Protein AF-A0A520WBW0-F1 (afdb_monomer_lite)

Sequence (94 aa):
NLFVPSGSAQAYVTMPVMAPLADLTEVTRQTAVLAYQFGDGFTNMIVPTNALLMGILALGRIPYSRWVQFVAPLLVKFYAVAVIALILAVQFGY

Radius of gyration: 15.49 Å; chains: 1; bounding box: 40×26×35 Å

pLDDT: mean 87.32, std 8.2, range [58.75, 95.69]

Structure (mmCIF, N/CA/C/O backbone):
data_AF-A0A520WBW0-F1
#
_entry.id   AF-A0A520WBW0-F1
#
loop_
_atom_site.group_PDB
_atom_site.id
_atom_site.type_symbol
_atom_site.label_atom_id
_atom_site.label_alt_id
_atom_site.label_comp_id
_atom_site.label_asym_id
_atom_site.label_entity_id
_atom_site.label_seq_id
_atom_site.pdbx_PDB_ins_code
_atom_site.Cartn_x
_atom_site.Cartn_y
_atom_site.Cartn_z
_atom_site.occupancy
_atom_site.B_iso_or_equiv
_atom_site.auth_seq_id
_atom_site.auth_comp_id
_atom_site.auth_asym_id
_atom_site.auth_atom_id
_atom_site.pdbx_PDB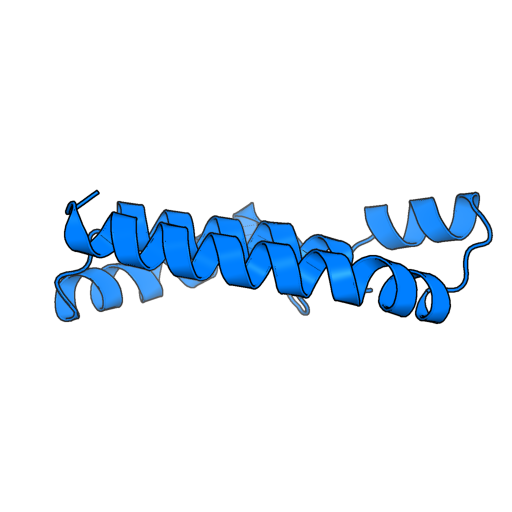_model_num
ATOM 1 N N . ASN A 1 1 ? 1.142 7.273 -2.294 1.00 59.44 1 ASN A N 1
ATOM 2 C CA . ASN A 1 1 ? 2.543 7.195 -2.738 1.00 59.44 1 ASN A CA 1
ATOM 3 C C . ASN A 1 1 ? 2.891 7.950 -4.005 1.00 59.44 1 ASN A C 1
ATOM 5 O O . ASN A 1 1 ? 4.017 8.410 -4.097 1.00 59.44 1 ASN A O 1
ATOM 9 N N . LEU A 1 2 ? 1.988 8.133 -4.979 1.00 58.75 2 LEU A N 1
ATOM 10 C CA . LEU A 1 2 ? 2.365 8.773 -6.251 1.00 58.75 2 LEU A CA 1
ATOM 11 C C . LEU A 1 2 ? 2.904 10.216 -6.093 1.00 58.75 2 LEU A C 1
ATOM 13 O O . LEU A 1 2 ? 3.905 10.552 -6.717 1.00 58.75 2 LEU A O 1
ATOM 17 N N . PHE A 1 3 ? 2.280 11.035 -5.234 1.00 59.91 3 PHE A N 1
ATOM 18 C CA . PHE A 1 3 ? 2.639 12.452 -5.026 1.00 59.91 3 PHE A CA 1
ATOM 19 C C . PHE A 1 3 ? 3.445 12.722 -3.751 1.00 59.91 3 PHE A C 1
ATOM 21 O O . PHE A 1 3 ? 4.205 13.682 -3.689 1.00 59.91 3 PHE A O 1
ATO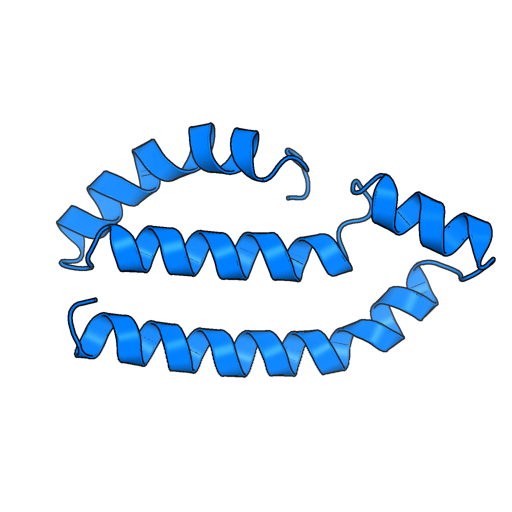M 28 N N . VAL A 1 4 ? 3.288 11.866 -2.740 1.00 61.53 4 VAL A N 1
ATOM 29 C CA . VAL A 1 4 ? 4.040 11.915 -1.484 1.00 61.53 4 VAL A CA 1
ATOM 30 C C . VAL A 1 4 ? 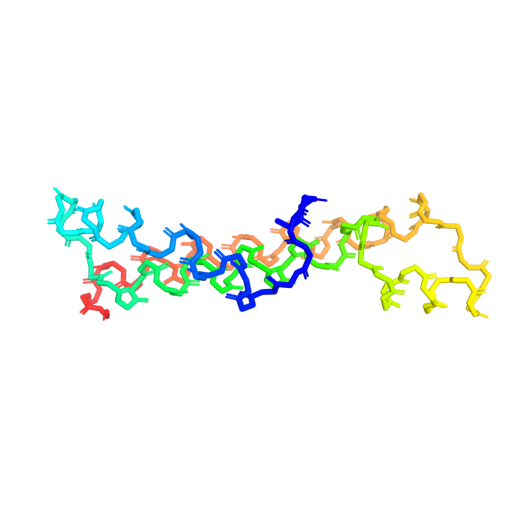4.698 10.546 -1.322 1.00 61.53 4 VAL A C 1
ATOM 32 O O . VAL A 1 4 ? 4.018 9.612 -0.908 1.00 61.53 4 VAL A O 1
ATOM 35 N N . PRO A 1 5 ? 5.970 10.390 -1.722 1.00 59.09 5 PRO A N 1
ATOM 36 C CA . PRO A 1 5 ? 6.672 9.106 -1.665 1.00 59.09 5 PRO A CA 1
ATOM 37 C C . PRO A 1 5 ? 7.224 8.780 -0.265 1.00 59.09 5 PRO A C 1
ATOM 39 O O . PRO A 1 5 ? 7.752 7.695 -0.048 1.00 59.09 5 PRO A O 1
ATOM 42 N N . SER A 1 6 ? 7.145 9.720 0.686 1.00 74.31 6 SER A N 1
ATOM 43 C CA . SER A 1 6 ? 7.537 9.484 2.078 1.00 74.31 6 SER A CA 1
ATOM 44 C C . SER A 1 6 ? 6.360 8.932 2.879 1.00 74.31 6 SER A C 1
ATOM 46 O O . SER A 1 6 ? 5.366 9.633 3.081 1.00 74.31 6 SER A O 1
ATOM 48 N N . GLY A 1 7 ? 6.509 7.711 3.398 1.00 74.19 7 GLY A N 1
ATOM 49 C CA . GLY A 1 7 ? 5.498 7.058 4.230 1.00 74.19 7 GLY A CA 1
ATOM 50 C C . GLY A 1 7 ? 5.199 7.801 5.539 1.00 74.19 7 GLY A C 1
ATOM 51 O O . GLY A 1 7 ? 4.078 7.739 6.032 1.00 74.19 7 GLY A O 1
ATOM 52 N N . SER A 1 8 ? 6.133 8.575 6.101 1.00 79.19 8 SER A N 1
ATOM 53 C CA . SER A 1 8 ? 5.842 9.396 7.289 1.00 79.19 8 SER A CA 1
ATOM 54 C C . SER A 1 8 ? 5.076 10.673 6.938 1.00 79.19 8 SER A C 1
ATOM 56 O O . SER A 1 8 ? 4.124 11.029 7.631 1.00 79.19 8 SER A O 1
ATOM 58 N N . ALA A 1 9 ? 5.435 11.337 5.833 1.00 79.62 9 ALA A N 1
ATOM 59 C CA . ALA A 1 9 ? 4.731 12.531 5.364 1.00 79.62 9 ALA A CA 1
ATOM 60 C C . ALA A 1 9 ? 3.314 12.195 4.883 1.00 79.62 9 ALA A C 1
ATOM 62 O O . ALA A 1 9 ? 2.371 12.934 5.156 1.00 79.62 9 ALA A O 1
ATOM 63 N N . GLN A 1 10 ? 3.143 11.057 4.212 1.00 81.00 10 GLN A N 1
ATOM 64 C CA . GLN A 1 10 ? 1.829 10.593 3.798 1.00 81.00 10 GLN A CA 1
ATOM 65 C C . GLN A 1 10 ? 0.973 10.234 5.021 1.00 81.00 10 GLN A C 1
ATOM 67 O O . GLN A 1 10 ? -0.156 10.706 5.096 1.00 81.00 10 GLN A O 1
ATOM 72 N N . ALA A 1 11 ? 1.515 9.522 6.017 1.00 78.81 11 ALA A N 1
ATOM 73 C CA . ALA A 1 11 ? 0.791 9.210 7.251 1.00 78.81 11 ALA A CA 1
ATOM 74 C C . ALA A 1 11 ? 0.353 10.483 7.985 1.00 78.81 11 ALA A C 1
ATOM 76 O O . ALA A 1 11 ? -0.791 10.577 8.424 1.00 78.81 11 ALA A O 1
ATOM 77 N N . TYR A 1 12 ? 1.232 11.483 8.070 1.00 81.56 12 TYR A N 1
ATOM 78 C CA . TYR A 1 12 ? 0.922 12.766 8.698 1.00 81.56 12 TYR A CA 1
ATOM 79 C C . TYR A 1 12 ? -0.287 13.460 8.055 1.00 81.56 12 TYR A C 1
ATOM 81 O O . TYR A 1 12 ? -1.114 14.030 8.759 1.00 81.56 12 TYR A O 1
ATOM 89 N N . VAL A 1 13 ? -0.422 13.379 6.729 1.00 84.25 13 VAL A N 1
ATOM 90 C CA . VAL A 1 13 ? -1.529 14.014 5.999 1.00 84.25 13 VAL A CA 1
ATOM 91 C C . VAL A 1 13 ? -2.793 13.149 6.009 1.00 84.25 13 VAL A C 1
ATOM 93 O O . VAL A 1 13 ? -3.897 13.678 6.107 1.00 84.25 13 VAL A O 1
ATOM 96 N N . THR A 1 14 ? -2.665 11.823 5.913 1.00 84.00 14 THR A N 1
ATOM 97 C CA . THR A 1 14 ? -3.823 10.930 5.758 1.00 84.00 14 THR A CA 1
ATOM 98 C C . THR A 1 14 ? -4.437 10.494 7.085 1.00 84.00 14 THR A C 1
ATOM 100 O O . THR A 1 14 ? -5.655 10.357 7.168 1.00 84.00 14 THR A O 1
ATOM 103 N N . MET A 1 15 ? -3.640 10.280 8.138 1.00 89.00 15 MET A N 1
ATOM 104 C CA . MET A 1 15 ? -4.142 9.762 9.422 1.00 89.00 15 MET A CA 1
ATOM 105 C C . MET A 1 15 ? -5.148 10.678 10.128 1.00 89.00 15 MET A C 1
ATOM 107 O O . MET A 1 15 ? -6.129 10.145 10.645 1.00 89.00 15 MET A O 1
ATOM 111 N N . PRO A 1 16 ? -4.999 12.018 10.127 1.00 87.56 16 PRO A N 1
ATOM 112 C CA . PRO A 1 16 ? -5.997 12.905 10.724 1.00 87.56 16 PRO A CA 1
ATOM 113 C C . PRO A 1 16 ? -7.382 12.801 10.075 1.00 87.56 16 PRO A C 1
ATOM 115 O O . PRO A 1 16 ? -8.376 13.092 10.730 1.00 87.56 16 PRO A O 1
ATOM 118 N N . VAL A 1 17 ? -7.456 12.371 8.810 1.00 87.75 17 VAL A N 1
ATOM 119 C CA . VAL A 1 17 ? -8.717 12.122 8.090 1.00 87.75 17 VAL A CA 1
ATOM 120 C C . VAL A 1 17 ? -9.200 10.686 8.304 1.00 87.75 17 VAL A C 1
ATOM 122 O O . VAL A 1 17 ? -10.389 10.453 8.493 1.00 87.75 17 VAL A O 1
ATOM 125 N N . MET A 1 18 ? -8.286 9.715 8.319 1.00 86.69 18 MET A N 1
ATOM 126 C CA . MET A 1 18 ? -8.621 8.305 8.547 1.00 86.69 18 MET A CA 1
ATOM 127 C C . MET A 1 18 ? -9.115 8.036 9.973 1.00 86.69 18 MET A C 1
ATOM 129 O O . MET A 1 18 ? -9.980 7.190 10.152 1.00 86.69 18 MET A O 1
ATOM 133 N N . ALA A 1 19 ? -8.603 8.747 10.981 1.00 86.06 19 ALA A N 1
ATOM 134 C CA . ALA A 1 19 ? -9.006 8.578 12.376 1.00 86.06 19 ALA A CA 1
ATOM 135 C C . ALA A 1 19 ? -10.510 8.832 12.621 1.00 86.06 19 ALA A C 1
ATOM 137 O O . ALA A 1 19 ? -11.164 7.927 13.132 1.00 86.06 19 ALA A O 1
ATOM 138 N N . PRO A 1 20 ? -11.102 9.979 12.227 1.00 87.38 20 PRO A N 1
ATOM 139 C CA . PRO A 1 20 ? -12.540 10.191 12.390 1.00 87.38 20 PRO A CA 1
ATOM 140 C C . PRO A 1 20 ? -13.375 9.248 11.515 1.00 87.38 20 PRO A C 1
ATOM 142 O O . PRO A 1 20 ? -14.472 8.874 11.911 1.00 87.38 20 PRO A O 1
ATOM 145 N N . LEU A 1 21 ? -12.873 8.824 10.349 1.00 85.75 21 LEU A N 1
ATOM 146 C CA . LEU A 1 21 ? -13.555 7.818 9.527 1.00 85.75 21 LEU A CA 1
ATOM 147 C C . LEU A 1 21 ? -13.589 6.446 10.207 1.00 85.75 21 LEU A C 1
ATOM 149 O O . LEU A 1 21 ? -14.610 5.767 10.147 1.00 85.75 21 LEU A O 1
ATOM 153 N N . ALA A 1 22 ? -12.497 6.049 10.861 1.00 86.94 22 ALA A N 1
ATOM 154 C CA . ALA A 1 22 ? -12.436 4.822 11.645 1.00 86.94 22 ALA A CA 1
ATOM 155 C C . ALA A 1 22 ? -13.451 4.878 12.797 1.00 86.94 22 ALA A C 1
ATOM 157 O O . ALA A 1 22 ? -14.289 3.988 12.913 1.00 86.94 22 ALA A O 1
ATOM 158 N N . ASP A 1 23 ? -13.474 5.990 13.541 1.00 87.19 23 ASP A N 1
ATOM 159 C CA . ASP A 1 23 ? -14.424 6.197 14.638 1.00 87.19 23 ASP A CA 1
ATOM 160 C C . ASP A 1 23 ? -15.894 6.148 14.156 1.00 87.19 23 ASP A C 1
ATOM 162 O O . ASP A 1 23 ? -16.738 5.552 14.819 1.00 87.19 23 ASP A O 1
ATOM 166 N N . LEU A 1 24 ? -16.207 6.727 12.987 1.00 88.81 24 LEU A N 1
ATOM 167 C CA . LEU A 1 24 ? -17.556 6.711 12.393 1.00 88.81 24 LEU A CA 1
ATOM 168 C C . LEU A 1 24 ? -17.988 5.339 11.860 1.00 88.81 24 LEU A C 1
ATOM 170 O O . LEU A 1 24 ? -19.182 5.075 11.751 1.00 88.81 24 LEU A O 1
ATOM 174 N N . THR A 1 25 ? -17.033 4.497 11.470 1.00 87.00 25 THR A N 1
ATOM 175 C CA . THR A 1 25 ? -17.293 3.159 10.911 1.00 87.00 25 THR A CA 1
ATOM 176 C C . THR A 1 25 ? -17.157 2.050 11.950 1.00 87.00 25 THR A C 1
ATOM 178 O O . THR A 1 25 ? -17.240 0.879 11.592 1.00 87.00 25 THR A O 1
ATOM 181 N N . GLU A 1 26 ? -16.956 2.418 13.221 1.00 86.94 26 GLU A N 1
ATOM 182 C CA . GLU A 1 26 ? -16.715 1.504 14.346 1.00 86.94 26 GLU A CA 1
ATOM 183 C C . GLU A 1 26 ? -15.500 0.582 14.130 1.00 86.94 26 GLU A C 1
ATOM 185 O O . GLU A 1 26 ? -15.367 -0.471 14.752 1.00 86.94 26 GLU A O 1
ATOM 190 N N . VAL A 1 27 ? -14.573 0.995 13.263 1.00 88.75 27 VAL A N 1
ATOM 191 C CA . VAL A 1 27 ? -13.293 0.323 13.055 1.00 88.75 27 VAL A CA 1
ATOM 192 C C . VAL A 1 27 ? -12.267 0.961 13.979 1.00 88.75 27 VAL A C 1
ATOM 194 O O . VAL A 1 27 ? -12.220 2.180 14.146 1.00 88.75 27 VAL A O 1
ATOM 197 N N . THR A 1 28 ? -11.402 0.154 14.583 1.00 89.69 28 THR A N 1
ATOM 198 C CA . THR A 1 28 ? -10.355 0.698 15.447 1.00 89.69 28 THR A CA 1
ATOM 199 C C . THR A 1 28 ? -9.381 1.570 14.648 1.00 89.69 28 THR A C 1
ATOM 201 O O . THR A 1 28 ? -9.105 1.372 13.455 1.00 89.69 28 THR A O 1
ATOM 204 N N . ARG A 1 29 ? -8.764 2.525 15.341 1.00 86.81 29 ARG A N 1
ATOM 205 C CA . ARG A 1 29 ? -7.703 3.340 14.749 1.00 86.81 29 ARG A CA 1
ATOM 206 C C . ARG A 1 29 ? -6.465 2.500 14.419 1.00 86.81 29 ARG A C 1
ATOM 208 O O . ARG A 1 29 ? -5.785 2.810 13.443 1.00 86.81 29 ARG A O 1
ATOM 215 N N . GLN A 1 30 ? -6.178 1.428 15.167 1.00 86.94 30 GLN A N 1
ATOM 216 C CA . GLN A 1 30 ? -5.075 0.510 14.852 1.00 86.94 30 GLN A CA 1
ATOM 217 C C . GLN A 1 30 ? -5.294 -0.195 13.513 1.00 86.94 30 GLN A C 1
ATOM 219 O O . GLN A 1 30 ? -4.369 -0.266 12.703 1.00 86.94 30 GLN A O 1
ATOM 224 N N . THR A 1 31 ? -6.514 -0.658 13.242 1.00 90.19 31 THR A N 1
ATOM 225 C CA . THR A 1 31 ? -6.857 -1.283 11.964 1.00 90.19 31 THR A CA 1
ATOM 226 C C . THR A 1 31 ? -6.756 -0.280 10.808 1.00 90.19 31 THR A C 1
ATOM 228 O O . THR A 1 31 ? -6.225 -0.618 9.748 1.00 90.19 31 THR A O 1
ATOM 231 N N . ALA A 1 32 ? -7.141 0.984 11.016 1.00 88.38 32 ALA A N 1
ATOM 232 C CA . ALA A 1 32 ? -6.917 2.043 10.026 1.00 88.38 32 ALA A CA 1
ATOM 233 C C . ALA A 1 32 ? -5.417 2.289 9.753 1.00 88.38 32 ALA A C 1
ATOM 235 O O . ALA A 1 32 ? -5.007 2.452 8.599 1.00 88.38 32 ALA A O 1
ATOM 236 N N . VAL A 1 33 ? -4.577 2.251 10.795 1.00 90.19 33 VAL A N 1
ATOM 237 C CA . VAL A 1 33 ? -3.114 2.350 10.657 1.00 90.19 33 VAL A CA 1
ATOM 238 C C . VAL A 1 33 ? -2.527 1.128 9.945 1.00 90.19 33 VAL A C 1
ATOM 240 O O . VAL A 1 33 ? -1.619 1.265 9.125 1.00 90.19 33 VAL A O 1
ATOM 243 N N . LEU A 1 34 ? -3.046 -0.070 10.207 1.00 90.12 34 LEU A N 1
ATOM 244 C CA . LEU A 1 34 ? -2.632 -1.294 9.525 1.00 90.12 34 LEU A CA 1
ATOM 245 C C . LEU A 1 34 ? -2.969 -1.242 8.027 1.00 90.12 34 LEU A C 1
ATOM 247 O O . LEU A 1 34 ? -2.115 -1.540 7.191 1.00 90.12 34 LEU A O 1
ATOM 251 N N . ALA A 1 35 ? -4.176 -0.786 7.683 1.00 89.00 35 ALA A N 1
ATOM 252 C CA . ALA A 1 35 ? -4.606 -0.606 6.298 1.00 89.00 35 ALA A CA 1
ATOM 253 C C . ALA A 1 35 ? -3.702 0.379 5.546 1.00 89.00 35 ALA A C 1
ATOM 255 O O . ALA A 1 35 ? -3.285 0.114 4.415 1.00 89.00 35 ALA A O 1
ATOM 256 N N . TYR A 1 36 ? -3.341 1.483 6.203 1.00 89.56 36 TYR A N 1
ATOM 257 C CA . TYR A 1 36 ? -2.377 2.438 5.675 1.00 89.56 36 TYR A CA 1
ATOM 258 C C . TYR A 1 36 ? -1.009 1.797 5.411 1.00 89.56 36 TYR A C 1
ATOM 260 O O . TYR A 1 36 ? -0.468 1.963 4.322 1.00 89.56 36 TYR A O 1
ATOM 268 N N . GLN A 1 37 ? -0.459 1.054 6.377 1.00 89.50 37 GLN A N 1
ATOM 269 C CA . GLN A 1 37 ? 0.868 0.441 6.252 1.00 89.50 37 GLN A CA 1
ATOM 270 C C . GLN A 1 37 ? 0.930 -0.575 5.108 1.00 89.50 37 GLN A C 1
ATOM 272 O O . GLN A 1 37 ? 1.896 -0.576 4.343 1.00 89.50 37 GLN A O 1
ATOM 277 N N . PHE A 1 38 ? -0.107 -1.403 4.946 1.00 90.12 38 PHE A N 1
ATOM 278 C CA . PHE A 1 38 ? -0.203 -2.317 3.807 1.00 90.12 38 PHE A CA 1
ATOM 279 C C . PHE A 1 38 ? -0.280 -1.560 2.480 1.00 90.12 38 PHE A C 1
ATOM 281 O O . PHE A 1 38 ? 0.475 -1.855 1.554 1.00 90.12 38 PHE A O 1
ATOM 288 N N . GLY A 1 39 ? -1.137 -0.540 2.391 1.00 86.62 39 GLY A N 1
ATOM 289 C CA . GLY A 1 39 ? -1.242 0.288 1.190 1.00 86.62 39 GLY A CA 1
ATOM 290 C C . GLY A 1 39 ? 0.075 0.985 0.834 1.00 86.62 39 GLY A C 1
ATOM 291 O O . GLY A 1 39 ? 0.486 0.971 -0.331 1.00 86.62 39 GLY A O 1
ATOM 292 N N . ASP A 1 40 ? 0.751 1.555 1.832 1.00 86.31 40 ASP A N 1
ATOM 293 C CA . ASP A 1 40 ? 2.014 2.266 1.671 1.00 86.31 40 ASP A CA 1
ATOM 294 C C . ASP A 1 40 ? 3.136 1.330 1.200 1.00 86.31 40 ASP A C 1
ATOM 296 O O . ASP A 1 40 ? 3.717 1.522 0.128 1.00 86.31 40 ASP A O 1
ATOM 300 N N . GLY A 1 41 ? 3.378 0.252 1.949 1.00 85.88 41 GLY A N 1
ATOM 301 C CA . GLY A 1 41 ? 4.452 -0.697 1.672 1.00 85.88 41 GLY A CA 1
ATOM 302 C C . GLY A 1 41 ? 4.342 -1.350 0.294 1.00 85.88 41 GLY A C 1
ATOM 303 O O . GLY A 1 41 ? 5.336 -1.436 -0.428 1.00 85.88 41 GLY A O 1
ATOM 304 N N . PHE A 1 42 ? 3.140 -1.765 -0.116 1.00 89.25 42 PHE A N 1
ATOM 305 C CA . PHE A 1 42 ? 2.960 -2.455 -1.397 1.00 89.25 42 PHE A CA 1
ATOM 306 C C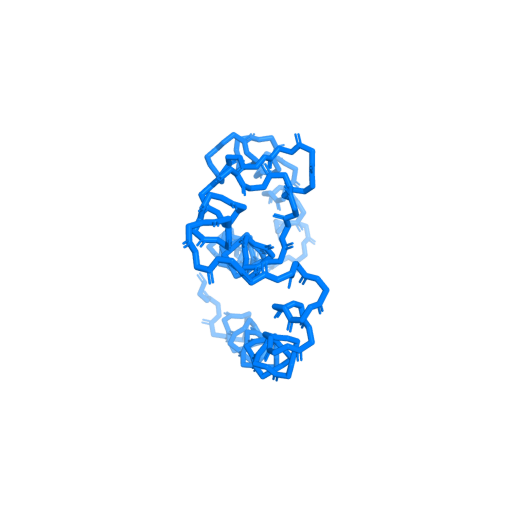 . PHE A 1 42 ? 3.107 -1.516 -2.590 1.00 89.25 42 PHE A C 1
ATOM 308 O O . PHE A 1 42 ? 3.771 -1.849 -3.573 1.00 89.25 42 PHE A O 1
ATOM 315 N N . THR A 1 43 ? 2.531 -0.316 -2.514 1.00 85.38 43 THR A N 1
ATOM 316 C CA . THR A 1 43 ? 2.617 0.634 -3.632 1.00 85.38 43 THR A CA 1
ATOM 317 C C . THR A 1 43 ? 4.041 1.158 -3.833 1.00 85.38 43 THR A C 1
ATOM 319 O O . THR A 1 43 ? 4.433 1.412 -4.973 1.00 85.38 43 THR A O 1
ATOM 322 N N . ASN A 1 44 ? 4.867 1.205 -2.783 1.00 86.44 44 ASN A N 1
ATOM 323 C CA . ASN A 1 44 ? 6.289 1.548 -2.891 1.00 86.44 44 ASN A CA 1
ATOM 324 C C . ASN A 1 44 ? 7.107 0.587 -3.777 1.00 86.44 44 ASN A C 1
ATOM 326 O O . ASN A 1 44 ? 8.166 0.980 -4.261 1.00 86.44 44 ASN A O 1
ATOM 330 N N . MET A 1 45 ? 6.613 -0.625 -4.061 1.00 85.81 45 MET A N 1
ATOM 331 C CA . MET A 1 45 ? 7.273 -1.584 -4.962 1.00 85.81 45 MET A CA 1
ATOM 332 C C . MET A 1 45 ? 7.095 -1.256 -6.453 1.00 85.81 45 MET A C 1
ATOM 334 O O . MET A 1 45 ? 7.798 -1.823 -7.293 1.00 85.81 45 MET A O 1
ATOM 338 N N . ILE A 1 46 ? 6.149 -0.373 -6.791 1.00 89.00 46 ILE A N 1
ATOM 339 C CA . ILE A 1 46 ? 5.812 -0.022 -8.179 1.00 89.00 46 ILE A CA 1
ATOM 340 C C . ILE A 1 46 ? 5.943 1.472 -8.433 1.00 89.00 46 ILE A C 1
ATOM 342 O O . ILE A 1 46 ? 6.169 1.869 -9.561 1.00 89.00 46 ILE A O 1
ATOM 346 N N . VAL A 1 47 ? 5.748 2.328 -7.433 1.00 86.75 47 VAL A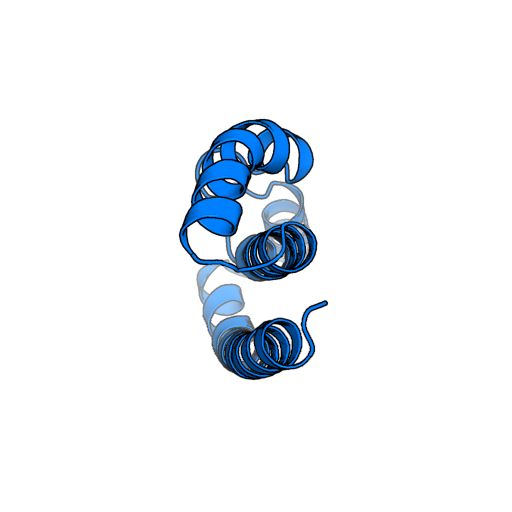 N 1
ATOM 347 C CA . VAL A 1 47 ? 5.618 3.766 -7.678 1.00 86.75 47 VAL A CA 1
ATOM 348 C C . VAL A 1 47 ? 6.908 4.340 -8.297 1.00 86.75 47 VAL A C 1
ATOM 350 O O . VAL A 1 47 ? 7.964 4.290 -7.667 1.00 86.75 47 VAL A O 1
ATOM 353 N N . PRO A 1 48 ? 6.844 4.930 -9.509 1.00 80.81 48 PRO A N 1
ATOM 354 C CA . PRO A 1 48 ? 8.032 5.386 -10.234 1.00 80.81 48 PRO A CA 1
ATOM 355 C C . PRO A 1 48 ? 8.654 6.648 -9.624 1.00 80.81 48 PRO A C 1
ATOM 357 O O . PRO A 1 48 ? 9.787 6.993 -9.937 1.00 80.81 48 PRO A O 1
ATOM 360 N N . THR A 1 49 ? 7.933 7.343 -8.740 1.00 82.62 49 THR A N 1
ATOM 361 C CA . THR A 1 49 ? 8.456 8.483 -7.974 1.00 82.62 49 THR A CA 1
ATOM 362 C C . THR A 1 49 ? 9.292 8.049 -6.764 1.00 82.62 49 THR A C 1
ATOM 364 O O . THR A 1 49 ? 9.881 8.894 -6.092 1.00 82.62 49 THR A O 1
ATOM 367 N N . ASN A 1 50 ? 9.406 6.741 -6.497 1.00 83.44 50 ASN A N 1
ATOM 368 C CA . ASN A 1 50 ? 10.306 6.209 -5.482 1.00 83.44 50 ASN A CA 1
ATOM 369 C C . ASN A 1 50 ? 11.752 6.170 -6.012 1.00 83.44 50 ASN A C 1
ATOM 371 O O . ASN A 1 50 ? 12.121 5.322 -6.829 1.00 83.44 50 ASN A O 1
ATOM 375 N N . ALA A 1 51 ? 12.585 7.086 -5.510 1.00 84.38 51 ALA A N 1
ATOM 376 C CA . ALA A 1 51 ? 13.981 7.226 -5.922 1.00 84.38 51 ALA A CA 1
ATOM 377 C C . ALA A 1 51 ? 14.832 5.973 -5.645 1.00 84.38 51 ALA A C 1
ATOM 379 O O . ALA A 1 51 ? 15.718 5.657 -6.438 1.00 84.38 51 ALA A O 1
ATOM 380 N N . LEU A 1 52 ? 14.553 5.234 -4.562 1.00 87.06 52 LEU A N 1
ATOM 381 C CA . LEU A 1 52 ? 15.274 3.997 -4.243 1.00 87.06 52 LEU A CA 1
ATOM 382 C C . LEU A 1 52 ? 14.956 2.904 -5.265 1.00 87.06 52 LEU A C 1
ATOM 384 O O . LEU A 1 52 ? 15.874 2.274 -5.787 1.00 87.06 52 LEU A O 1
ATOM 388 N N . LEU A 1 53 ? 13.673 2.722 -5.598 1.00 89.75 53 LEU A N 1
ATOM 389 C CA . LEU A 1 53 ? 13.250 1.752 -6.608 1.00 89.75 53 LEU A CA 1
ATOM 390 C C . LEU A 1 53 ? 13.900 2.060 -7.962 1.00 89.75 53 LEU A C 1
ATOM 392 O O . LEU A 1 53 ? 14.556 1.200 -8.550 1.00 89.75 53 LEU A O 1
ATOM 396 N N . MET A 1 54 ? 13.765 3.300 -8.436 1.00 92.25 54 MET A N 1
ATOM 397 C CA . MET A 1 54 ? 14.329 3.708 -9.723 1.00 92.25 54 MET A CA 1
ATOM 398 C C . MET A 1 54 ? 15.861 3.630 -9.740 1.00 92.25 54 MET A C 1
ATOM 400 O O . MET A 1 54 ? 16.433 3.224 -10.751 1.00 92.25 54 MET A O 1
ATOM 404 N N . GLY A 1 55 ? 16.526 3.943 -8.622 1.00 91.88 55 GLY A N 1
ATOM 405 C CA . GLY A 1 55 ? 17.976 3.812 -8.475 1.00 91.88 55 GLY A CA 1
ATOM 406 C C . GLY A 1 55 ? 18.463 2.364 -8.585 1.00 91.88 55 GLY A C 1
ATOM 407 O O . GLY A 1 55 ? 19.414 2.089 -9.316 1.00 91.88 55 GLY A O 1
ATOM 408 N N . ILE A 1 56 ? 17.780 1.421 -7.927 1.00 92.94 56 ILE A N 1
ATOM 409 C CA . ILE A 1 56 ? 18.113 -0.012 -7.993 1.00 92.94 56 ILE A CA 1
ATOM 410 C C . ILE A 1 56 ? 17.886 -0.559 -9.408 1.00 92.94 56 ILE A C 1
ATOM 412 O O . ILE A 1 56 ? 18.737 -1.277 -9.937 1.00 92.94 56 ILE A O 1
ATOM 416 N N . LEU A 1 57 ? 16.773 -0.194 -10.052 1.00 93.62 57 LEU A N 1
ATOM 417 C CA . LEU A 1 57 ? 16.482 -0.611 -11.427 1.00 93.62 57 LEU A CA 1
ATOM 418 C C . LEU A 1 57 ? 17.512 -0.067 -12.422 1.00 93.62 57 LEU A C 1
ATOM 420 O O . LEU A 1 57 ? 17.955 -0.804 -13.306 1.00 93.62 57 LEU A O 1
ATOM 424 N N . ALA A 1 58 ? 17.934 1.190 -12.254 1.00 92.81 58 ALA A N 1
ATOM 425 C CA . ALA A 1 58 ? 18.982 1.797 -13.068 1.00 92.81 58 ALA A CA 1
ATOM 426 C C . ALA A 1 58 ? 20.326 1.073 -12.894 1.00 92.81 58 ALA A C 1
ATOM 428 O O . ALA A 1 58 ? 20.970 0.736 -13.889 1.00 92.81 58 ALA A O 1
ATOM 429 N N . LEU A 1 59 ? 20.713 0.759 -11.651 1.00 95.69 59 LEU A N 1
ATOM 430 C CA . LEU A 1 59 ? 21.934 0.006 -11.352 1.00 95.69 59 LEU A CA 1
ATOM 431 C C . LEU A 1 59 ? 21.904 -1.403 -11.967 1.00 95.69 59 LEU A C 1
ATOM 433 O O . LEU A 1 59 ? 22.892 -1.855 -12.543 1.00 95.69 59 LEU A O 1
ATOM 437 N N . GLY A 1 60 ? 20.753 -2.076 -11.900 1.00 94.25 60 GLY A N 1
ATOM 438 C CA . GLY A 1 60 ? 20.535 -3.396 -12.493 1.00 94.25 60 GLY A CA 1
ATOM 439 C C . GLY A 1 60 ? 20.308 -3.394 -14.009 1.00 94.25 60 GLY A C 1
ATOM 440 O O . GLY A 1 60 ? 20.176 -4.466 -14.596 1.00 94.25 60 GLY A O 1
ATOM 441 N N . ARG A 1 61 ? 20.242 -2.219 -14.657 1.00 94.44 61 ARG A N 1
ATOM 442 C CA . ARG A 1 61 ? 19.840 -2.048 -16.069 1.00 94.44 61 ARG A CA 1
ATOM 443 C C . ARG A 1 61 ? 18.502 -2.727 -16.408 1.00 94.44 61 ARG A C 1
ATOM 445 O O . ARG A 1 61 ? 18.316 -3.244 -17.511 1.00 94.44 61 ARG A O 1
ATOM 452 N N . ILE A 1 62 ? 17.563 -2.730 -15.464 1.00 94.75 62 ILE A N 1
ATOM 453 C CA . ILE A 1 62 ? 16.238 -3.332 -15.635 1.00 94.75 62 ILE A CA 1
ATOM 454 C C . ILE A 1 62 ? 15.255 -2.246 -16.095 1.00 94.75 62 ILE A C 1
ATOM 456 O O . ILE A 1 62 ? 15.049 -1.267 -15.378 1.00 94.75 62 ILE A O 1
ATOM 460 N N . PRO A 1 63 ? 14.595 -2.406 -17.258 1.00 93.69 63 PRO A N 1
ATOM 461 C CA . PRO A 1 63 ? 13.525 -1.505 -17.663 1.00 93.69 63 PRO A CA 1
ATOM 462 C C . PRO A 1 63 ? 12.367 -1.557 -16.663 1.00 93.69 63 PRO A C 1
ATOM 464 O O . PRO A 1 63 ? 11.886 -2.642 -16.329 1.00 93.69 63 PRO A O 1
ATOM 467 N N . TYR A 1 64 ? 11.870 -0.392 -16.246 1.00 91.56 64 TYR A N 1
ATOM 468 C CA . TYR A 1 64 ? 10.753 -0.286 -15.303 1.00 91.56 64 TYR A CA 1
ATOM 469 C C . TYR A 1 64 ? 9.524 -1.099 -15.743 1.00 91.56 64 TYR A C 1
ATOM 471 O O . TYR A 1 64 ? 8.945 -1.820 -14.940 1.00 91.56 64 TYR A O 1
ATOM 479 N N . SER A 1 65 ? 9.174 -1.086 -17.033 1.00 91.75 65 SER A N 1
ATOM 480 C CA . SER A 1 65 ? 8.050 -1.874 -17.561 1.00 91.75 65 SER A CA 1
ATOM 481 C C . SER A 1 65 ? 8.186 -3.379 -17.300 1.00 91.75 65 SER A C 1
ATOM 483 O O . SER A 1 65 ? 7.205 -4.025 -16.932 1.00 91.75 65 SER A O 1
ATOM 485 N N . ARG A 1 66 ? 9.400 -3.937 -17.422 1.00 92.50 66 ARG A N 1
ATOM 486 C CA . ARG A 1 66 ? 9.659 -5.345 -17.085 1.00 92.50 66 ARG A CA 1
ATOM 487 C C . ARG A 1 66 ? 9.564 -5.596 -15.587 1.00 92.50 66 ARG A C 1
ATOM 489 O O . ARG A 1 66 ? 9.039 -6.629 -15.187 1.00 92.50 66 ARG A O 1
ATOM 496 N N . TRP A 1 67 ? 10.055 -4.666 -14.770 1.00 94.00 67 TRP A N 1
ATOM 497 C CA . TRP A 1 67 ? 9.933 -4.769 -13.317 1.00 94.00 67 TRP A CA 1
ATOM 498 C C . TRP A 1 67 ? 8.469 -4.813 -12.875 1.00 94.00 67 TRP A C 1
ATOM 500 O O . TRP A 1 67 ? 8.090 -5.684 -12.097 1.00 94.00 67 TRP A O 1
ATOM 510 N N . VAL A 1 68 ? 7.627 -3.932 -13.424 1.00 93.25 68 VAL A N 1
ATOM 511 C CA . VAL A 1 68 ? 6.191 -3.914 -13.114 1.00 93.25 68 VAL A CA 1
ATOM 512 C C . VAL A 1 68 ? 5.539 -5.248 -13.471 1.00 93.25 68 VAL A C 1
ATOM 514 O O . VAL A 1 68 ? 4.820 -5.807 -12.651 1.00 93.25 68 VAL A O 1
ATOM 517 N N . GLN A 1 69 ? 5.820 -5.799 -14.654 1.00 93.44 69 GLN A N 1
ATOM 518 C CA . GLN A 1 69 ? 5.287 -7.105 -15.065 1.00 93.44 69 GLN A CA 1
ATOM 519 C C . GLN A 1 69 ? 5.759 -8.247 -14.156 1.00 93.44 69 GLN A C 1
ATOM 521 O O . GLN A 1 69 ? 4.996 -9.169 -13.879 1.00 93.44 69 GLN A O 1
ATOM 526 N N . PHE A 1 70 ? 6.998 -8.171 -13.669 1.00 93.75 70 PHE A N 1
ATOM 527 C CA . PHE A 1 70 ? 7.561 -9.141 -12.737 1.00 93.75 70 PHE A CA 1
ATOM 528 C C . PHE A 1 70 ? 6.911 -9.064 -11.347 1.00 93.75 70 PHE A C 1
ATOM 530 O O . PHE A 1 70 ? 6.563 -10.094 -10.770 1.00 93.75 70 PHE A O 1
ATOM 537 N N . VAL A 1 71 ? 6.716 -7.856 -10.812 1.00 94.31 71 VAL A N 1
ATOM 538 C CA . VAL A 1 71 ? 6.221 -7.654 -9.443 1.00 94.31 71 VAL A CA 1
ATOM 539 C C . VAL A 1 71 ? 4.689 -7.677 -9.349 1.00 94.31 71 VAL A C 1
ATOM 541 O O . VAL A 1 71 ? 4.143 -8.009 -8.299 1.00 94.31 71 VAL A O 1
ATOM 544 N N . ALA A 1 72 ? 3.972 -7.400 -10.443 1.00 92.88 72 ALA A N 1
ATOM 545 C CA . ALA A 1 72 ? 2.509 -7.412 -10.505 1.00 92.88 72 ALA A CA 1
ATOM 546 C C . ALA A 1 72 ? 1.852 -8.696 -9.950 1.00 92.88 72 ALA A C 1
ATOM 548 O O . ALA A 1 72 ? 0.993 -8.573 -9.074 1.00 92.88 72 ALA A O 1
ATOM 549 N N . PRO A 1 73 ? 2.230 -9.926 -10.365 1.00 93.06 73 PRO A N 1
ATOM 550 C CA . PRO A 1 73 ? 1.611 -11.138 -9.821 1.00 93.06 73 PRO A CA 1
ATOM 551 C C . PRO A 1 73 ? 1.891 -11.333 -8.324 1.00 93.06 73 PRO A C 1
ATOM 553 O O . PRO A 1 73 ? 1.069 -11.915 -7.616 1.00 93.06 73 PRO A O 1
ATOM 556 N N . LEU A 1 74 ? 3.033 -10.852 -7.824 1.00 93.50 74 LEU A N 1
ATOM 557 C CA . LEU A 1 74 ? 3.359 -10.896 -6.399 1.00 93.50 74 LEU A CA 1
ATOM 558 C C . LEU A 1 74 ? 2.496 -9.910 -5.605 1.00 93.50 74 LEU A C 1
ATOM 560 O O . LEU A 1 74 ? 1.967 -10.259 -4.553 1.00 93.50 74 LEU A O 1
ATOM 564 N N . LEU A 1 75 ? 2.294 -8.707 -6.134 1.00 92.94 75 LEU A N 1
ATOM 565 C CA . LEU A 1 75 ? 1.457 -7.701 -5.493 1.00 92.94 75 LEU A CA 1
ATOM 566 C C . LEU A 1 75 ? 0.007 -8.123 -5.382 1.00 92.94 75 LEU A C 1
ATOM 568 O O . LEU A 1 75 ? -0.595 -7.903 -4.340 1.00 92.94 75 LEU A O 1
ATOM 572 N N . VAL A 1 76 ? -0.544 -8.772 -6.407 1.00 93.81 76 VAL A N 1
ATOM 573 C CA . VAL A 1 76 ? -1.903 -9.325 -6.326 1.00 93.81 76 VAL A CA 1
ATOM 574 C C . VAL A 1 76 ? -2.016 -10.302 -5.152 1.00 93.81 76 VAL A C 1
ATOM 576 O O . VAL A 1 76 ? -2.981 -10.238 -4.393 1.00 93.81 76 VAL A O 1
ATOM 579 N N . LYS A 1 77 ? -1.007 -11.158 -4.942 1.00 94.06 77 LYS A N 1
ATOM 580 C CA . LYS A 1 77 ? -0.970 -12.074 -3.791 1.00 94.06 77 LYS A CA 1
ATOM 581 C C . LYS A 1 77 ? -0.870 -11.318 -2.465 1.00 94.06 77 LYS A C 1
ATOM 583 O O . LYS A 1 77 ? -1.590 -11.660 -1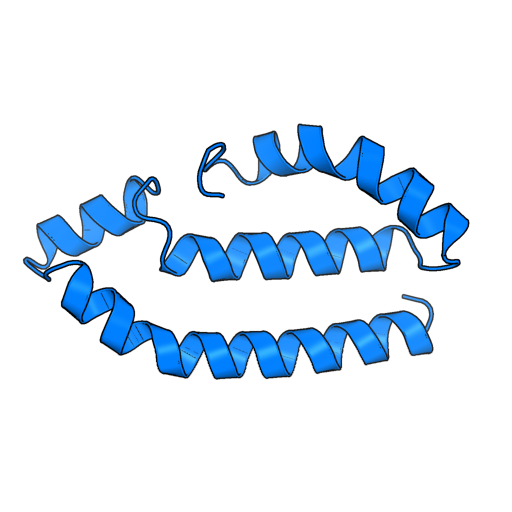.532 1.00 94.06 77 LYS A O 1
ATOM 588 N N . PHE A 1 78 ? -0.035 -10.282 -2.374 1.00 94.44 78 PHE A N 1
ATOM 589 C CA . PHE A 1 78 ? 0.056 -9.465 -1.159 1.00 94.44 78 PHE A CA 1
ATOM 590 C C . PHE A 1 78 ? -1.233 -8.706 -0.854 1.00 94.44 78 PHE A C 1
ATOM 592 O O . PHE A 1 78 ? -1.663 -8.706 0.295 1.00 94.44 78 PHE A O 1
ATOM 599 N N . TYR A 1 79 ? -1.896 -8.142 -1.863 1.00 92.62 79 TYR A N 1
ATOM 600 C CA . TYR A 1 79 ? -3.201 -7.511 -1.685 1.00 92.62 79 TYR A CA 1
ATOM 601 C C . TYR A 1 79 ? -4.257 -8.513 -1.225 1.00 92.62 79 TYR A C 1
ATOM 603 O O . TYR A 1 79 ? -5.021 -8.197 -0.319 1.00 92.62 79 TYR A O 1
ATOM 611 N N . ALA A 1 80 ? -4.273 -9.730 -1.774 1.00 94.94 80 ALA A N 1
ATOM 612 C CA . ALA A 1 80 ? -5.188 -10.772 -1.318 1.00 94.94 80 ALA A CA 1
ATOM 613 C C . ALA A 1 80 ? -4.968 -11.112 0.167 1.00 94.94 80 ALA A C 1
ATOM 615 O O . ALA A 1 80 ? -5.922 -11.139 0.944 1.00 94.94 80 ALA A O 1
ATOM 616 N N . VAL A 1 81 ? -3.711 -11.303 0.582 1.00 94.81 81 VAL A N 1
ATOM 617 C CA . VAL A 1 81 ? -3.366 -11.571 1.988 1.00 94.81 81 VAL A CA 1
ATOM 618 C C . VAL A 1 81 ? -3.719 -10.386 2.887 1.00 94.81 81 VAL A C 1
ATOM 620 O O . VAL A 1 81 ? -4.276 -10.586 3.961 1.00 94.81 81 VAL A O 1
ATOM 623 N N . ALA A 1 82 ? -3.449 -9.156 2.453 1.00 93.38 82 ALA A N 1
ATOM 624 C CA . ALA A 1 82 ? -3.753 -7.962 3.232 1.00 93.38 82 ALA A CA 1
ATOM 625 C C . ALA A 1 82 ? -5.255 -7.735 3.405 1.00 93.38 82 ALA A C 1
ATOM 627 O O . ALA A 1 82 ? -5.679 -7.366 4.494 1.00 93.38 82 ALA A O 1
ATOM 628 N N . VAL A 1 83 ? -6.069 -8.004 2.381 1.00 93.69 83 VAL A N 1
ATOM 629 C CA . VAL A 1 83 ? -7.534 -7.956 2.505 1.00 93.69 83 VAL A CA 1
ATOM 630 C C . VAL A 1 83 ? -8.011 -8.956 3.555 1.00 93.69 83 VAL A C 1
ATOM 632 O O . VAL A 1 83 ? -8.777 -8.584 4.439 1.00 93.69 83 VAL A O 1
ATOM 635 N N . ILE A 1 84 ? -7.518 -10.197 3.512 1.00 94.88 84 ILE A N 1
ATOM 636 C CA . ILE A 1 84 ? -7.861 -11.215 4.514 1.00 94.88 84 ILE A CA 1
ATOM 637 C C . ILE A 1 84 ? -7.427 -10.757 5.913 1.00 94.88 84 ILE A C 1
ATOM 639 O O . ILE A 1 84 ? -8.222 -10.805 6.847 1.00 94.88 84 ILE A O 1
ATOM 643 N N . ALA A 1 85 ? -6.196 -10.265 6.057 1.00 93.38 85 ALA A N 1
ATOM 644 C CA . ALA A 1 85 ? -5.674 -9.784 7.332 1.00 93.38 85 ALA A CA 1
ATOM 645 C C . ALA A 1 85 ? -6.491 -8.610 7.896 1.00 93.38 85 ALA A C 1
ATOM 647 O O . ALA A 1 85 ? -6.766 -8.589 9.091 1.00 93.38 85 ALA A O 1
ATOM 648 N N . LEU A 1 86 ? -6.921 -7.666 7.051 1.00 92.75 86 LEU A N 1
ATOM 649 C CA . LEU A 1 86 ? -7.757 -6.538 7.466 1.00 92.75 86 LEU A CA 1
ATOM 650 C C . LEU A 1 86 ? -9.163 -6.979 7.874 1.00 92.75 86 LEU A C 1
ATOM 652 O O . LEU A 1 86 ? -9.670 -6.501 8.881 1.00 92.75 86 LEU A O 1
ATOM 656 N N . ILE A 1 87 ? -9.775 -7.919 7.148 1.00 93.19 87 ILE A N 1
ATOM 657 C CA . ILE A 1 87 ? -11.074 -8.489 7.533 1.00 93.19 87 ILE A CA 1
ATOM 658 C C . ILE A 1 87 ? -10.979 -9.139 8.917 1.00 93.19 87 ILE A C 1
ATOM 660 O O . ILE A 1 87 ? -11.843 -8.915 9.763 1.00 93.19 87 ILE A O 1
ATOM 664 N N . LEU A 1 88 ? -9.922 -9.917 9.163 1.00 92.50 88 LEU A N 1
ATOM 665 C CA . LEU A 1 88 ? -9.688 -10.532 10.468 1.00 92.50 88 LEU A CA 1
ATOM 666 C C . LEU A 1 88 ? -9.431 -9.474 11.550 1.00 92.50 88 LEU A C 1
ATOM 668 O O . LEU A 1 88 ? -9.997 -9.580 12.632 1.00 92.50 88 LEU A O 1
ATOM 672 N N . ALA A 1 89 ? -8.638 -8.439 11.260 1.00 90.69 89 ALA A N 1
ATOM 673 C CA . ALA A 1 89 ? -8.363 -7.354 12.203 1.00 90.69 89 ALA A CA 1
ATOM 674 C C . ALA A 1 89 ? -9.650 -6.641 12.651 1.00 90.69 89 ALA A C 1
ATOM 676 O O . ALA A 1 89 ? -9.856 -6.453 13.849 1.00 90.69 89 ALA A O 1
ATOM 677 N N . VAL A 1 90 ? -10.556 -6.353 11.709 1.00 90.69 90 VAL A N 1
ATOM 678 C CA . VAL A 1 90 ? -11.880 -5.787 12.010 1.00 90.69 90 VAL A CA 1
ATOM 679 C C . VAL A 1 90 ? -12.711 -6.746 12.869 1.00 90.69 90 VAL A C 1
ATOM 681 O O . VAL A 1 90 ? -13.286 -6.321 13.865 1.00 90.69 90 VAL A O 1
ATOM 684 N N . GLN A 1 91 ? -12.762 -8.040 12.528 1.00 91.06 91 GLN A N 1
ATOM 685 C CA . GLN A 1 91 ? -13.571 -9.019 13.272 1.00 91.06 91 GLN A CA 1
ATOM 686 C C . GLN A 1 91 ? -13.079 -9.261 14.704 1.00 91.06 91 GLN A C 1
ATOM 688 O O . GLN A 1 91 ? -13.892 -9.478 15.599 1.00 91.06 91 GLN A O 1
ATOM 693 N N . PHE A 1 92 ? -11.764 -9.235 14.927 1.00 90.81 92 PHE A N 1
ATOM 694 C CA . PHE A 1 92 ? -11.173 -9.428 16.253 1.00 90.81 92 PHE A CA 1
ATOM 695 C C . PHE A 1 92 ? -11.072 -8.136 17.073 1.00 90.81 92 PHE A C 1
ATOM 697 O O . PHE A 1 92 ? -10.659 -8.198 18.229 1.00 90.81 92 PHE A O 1
ATOM 704 N N . GLY A 1 93 ? -11.442 -6.985 16.503 1.00 80.50 93 GLY A N 1
ATOM 705 C CA . GLY A 1 93 ? -11.373 -5.694 17.188 1.00 80.50 93 GLY A CA 1
ATOM 706 C C . GLY A 1 93 ? -9.945 -5.268 17.538 1.00 80.50 93 GLY A C 1
ATOM 707 O O . GLY A 1 93 ? -9.743 -4.628 18.569 1.00 80.50 93 GLY A O 1
ATOM 708 N N . TYR A 1 94 ? -8.965 -5.657 16.712 1.00 71.31 94 TYR A N 1
ATOM 709 C CA . TYR A 1 94 ? -7.590 -5.147 16.794 1.00 71.31 94 TYR A CA 1
ATOM 710 C C . TYR A 1 94 ? -7.584 -3.651 16.535 1.00 71.31 94 TYR A C 1
ATOM 712 O O . TYR A 1 94 ? -7.019 -2.875 17.335 1.00 71.31 94 TYR A O 1
#

Secondary structure (DSSP, 8-state):
--S---HHHHHHHHHHHHHHHHHHTT--HHHHHHHHHHHHHHHTTT-TT-HHHHHHHHHTT--HHHHHHHHHHHHHHHHHHHHHHHHHHHHHT-

Foldseek 3Di:
DQVDLDLVVCCVVCLVVLCVVCVVVVHDSVLSVLLSVLVNVLVLQQHPPNPVNVVVCVVVVHDSVVSCVVCVVVSVVSVVVSVVVSVVCRVVRD